Protein AF-A0A7L4Y678-F1 (afdb_monomer_lite)

Radius of gyration: 26.53 Å; chains: 1; bounding box: 87×30×56 Å

Sequence (109 aa):
MGITVDSAASAAELLRGDRAPGLTVLTTEEVLVGADTNEIQVGVDGEALTLPAPVHCSIRPTALRVRVPQDRPGVPRPRPRLDWRRLGRLALPGNSTRPASAPGHERPE

Foldseek 3Di:
DDDDDPDPVLVVQCLQPCPRPPDHDDDDQKDWAADPDQWDWDADPNDIDIDGPGDIDGDDPPPDDDDDDPPPPDPDDPDPRDPVVVVCVVVDPDPPPPPPDDDDDDDDD

Secondary structure (DSSP, 8-state):
-----S-HHHHHHHTTGGGSTT------SEEEE--SSSEEEEEETTEEEEEESSEEEE--TT-------TT---SPPPPPPP-HHHHHHHHS-----PPPPPPP-PPP-

Structure (mmCIF, N/CA/C/O backbone):
data_AF-A0A7L4Y678-F1
#
_entry.id   AF-A0A7L4Y678-F1
#
loop_
_atom_site.group_PDB
_atom_site.id
_atom_site.type_symbol
_atom_site.label_atom_id
_atom_site.label_alt_id
_atom_site.label_comp_id
_atom_site.label_asym_id
_atom_site.label_entity_id
_atom_site.label_seq_id
_atom_site.pdbx_PDB_ins_code
_atom_site.Cartn_x
_atom_site.Cartn_y
_atom_site.Cartn_z
_atom_site.occupancy
_atom_site.B_iso_or_equiv
_atom_site.auth_seq_id
_atom_site.auth_comp_id
_atom_site.auth_asym_id
_atom_site.auth_atom_id
_atom_site.pdbx_PDB_model_num
ATOM 1 N N . MET A 1 1 ? 8.659 6.879 0.044 1.00 53.00 1 MET A N 1
ATOM 2 C CA . MET A 1 1 ? 8.346 5.689 0.863 1.00 53.00 1 MET A CA 1
ATOM 3 C C . MET A 1 1 ? 9.612 4.880 1.055 1.00 53.00 1 MET A C 1
ATOM 5 O O . MET A 1 1 ? 10.347 4.707 0.090 1.00 53.00 1 MET A O 1
ATOM 9 N N . GLY A 1 2 ? 9.875 4.449 2.285 1.00 70.19 2 GLY A N 1
ATOM 10 C CA . GLY A 1 2 ? 11.029 3.635 2.655 1.00 70.19 2 GLY A CA 1
ATOM 11 C C . GLY A 1 2 ? 10.575 2.460 3.513 1.00 70.19 2 GLY A C 1
ATOM 12 O O . GLY A 1 2 ? 9.497 2.504 4.098 1.00 70.19 2 GLY A O 1
ATOM 13 N N . ILE A 1 3 ? 11.384 1.413 3.541 1.00 81.00 3 ILE A N 1
ATOM 14 C CA . ILE A 1 3 ? 11.152 0.189 4.306 1.00 81.00 3 ILE A CA 1
ATOM 15 C C . ILE A 1 3 ? 12.302 0.097 5.298 1.00 81.00 3 ILE A C 1
ATOM 17 O O . ILE A 1 3 ? 13.462 0.120 4.883 1.00 81.00 3 ILE A O 1
ATOM 21 N N . THR A 1 4 ? 11.989 0.038 6.588 1.00 86.44 4 THR A N 1
ATOM 22 C CA . THR A 1 4 ? 13.004 -0.167 7.624 1.00 86.44 4 THR A CA 1
ATOM 23 C C . THR A 1 4 ? 13.328 -1.652 7.693 1.00 86.44 4 THR A C 1
ATOM 25 O O . THR A 1 4 ? 12.425 -2.484 7.722 1.00 86.44 4 THR A O 1
ATOM 28 N N . VAL A 1 5 ? 14.617 -1.979 7.691 1.00 89.31 5 VAL A N 1
ATOM 29 C CA . VAL A 1 5 ? 15.119 -3.350 7.802 1.00 89.31 5 VAL A CA 1
ATOM 30 C C . VAL A 1 5 ? 16.273 -3.393 8.789 1.00 89.31 5 VAL A C 1
ATOM 32 O O . VAL A 1 5 ? 17.041 -2.438 8.895 1.00 89.31 5 VAL A O 1
ATOM 35 N N . ASP A 1 6 ? 16.423 -4.527 9.463 1.00 89.69 6 ASP A N 1
ATOM 36 C CA . ASP A 1 6 ? 17.373 -4.669 10.572 1.00 89.69 6 ASP A CA 1
ATOM 37 C C . ASP A 1 6 ? 18.820 -4.907 10.114 1.00 89.69 6 ASP A C 1
ATOM 39 O O . ASP A 1 6 ? 19.746 -4.908 10.924 1.00 89.69 6 ASP A O 1
ATOM 43 N N . SER A 1 7 ? 19.049 -5.134 8.814 1.00 90.44 7 SER A N 1
ATOM 44 C CA . SER A 1 7 ? 20.393 -5.348 8.277 1.00 90.44 7 SER A CA 1
ATOM 45 C C . SER A 1 7 ? 20.519 -5.024 6.787 1.00 90.44 7 SER A C 1
ATOM 47 O O . SER A 1 7 ? 19.554 -5.079 6.019 1.00 90.44 7 SER A O 1
ATOM 49 N N . ALA A 1 8 ? 21.756 -4.767 6.353 1.00 90.00 8 ALA A N 1
ATOM 50 C CA . ALA A 1 8 ? 22.091 -4.612 4.939 1.00 90.00 8 ALA A CA 1
ATOM 51 C C . ALA A 1 8 ? 21.847 -5.897 4.127 1.00 90.00 8 ALA A C 1
ATOM 53 O O . ALA A 1 8 ? 21.494 -5.819 2.952 1.00 90.00 8 ALA A O 1
ATOM 54 N N . ALA A 1 9 ? 21.999 -7.074 4.745 1.00 87.94 9 ALA A N 1
ATOM 55 C CA . ALA A 1 9 ? 21.699 -8.347 4.096 1.00 87.94 9 ALA A CA 1
ATOM 56 C C . ALA A 1 9 ? 20.200 -8.453 3.785 1.00 87.94 9 ALA A C 1
ATOM 58 O O . ALA A 1 9 ? 19.836 -8.680 2.634 1.00 87.94 9 ALA A O 1
ATOM 59 N N . SER A 1 10 ? 19.336 -8.171 4.766 1.00 86.12 10 SER A N 1
ATOM 60 C CA . SER A 1 10 ? 17.881 -8.123 4.576 1.00 86.12 10 SER A CA 1
ATOM 61 C C . SER A 1 10 ? 17.491 -7.108 3.497 1.00 86.12 10 SER A C 1
ATOM 63 O O . SER A 1 10 ? 16.683 -7.413 2.623 1.00 86.12 10 SER A O 1
ATOM 65 N N . ALA A 1 11 ? 18.128 -5.930 3.484 1.00 88.06 11 ALA A N 1
ATOM 66 C CA . ALA A 1 1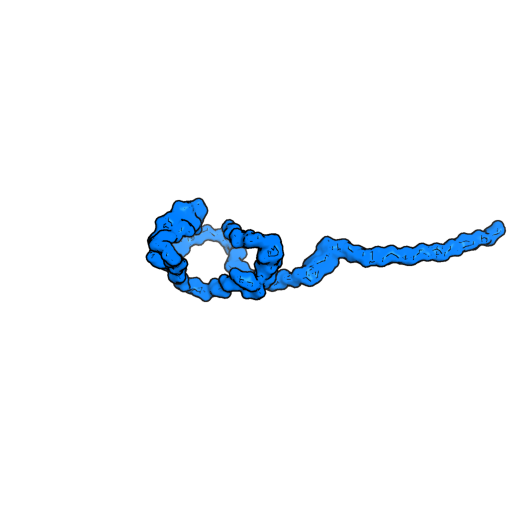1 ? 17.934 -4.937 2.426 1.00 88.06 11 ALA A CA 1
ATOM 67 C C . ALA A 1 11 ? 18.290 -5.492 1.034 1.00 88.06 11 ALA A C 1
ATOM 69 O O . ALA A 1 11 ? 17.530 -5.328 0.079 1.00 88.06 11 ALA A O 1
ATOM 70 N N . ALA A 1 12 ? 19.435 -6.172 0.913 1.00 89.00 12 ALA A N 1
ATOM 71 C CA . ALA A 1 12 ? 19.880 -6.777 -0.340 1.00 89.00 12 ALA A CA 1
ATOM 72 C C . ALA A 1 12 ? 18.933 -7.892 -0.807 1.00 89.00 12 ALA A C 1
ATOM 74 O O . ALA A 1 12 ? 18.713 -8.058 -2.007 1.00 89.00 12 ALA A O 1
ATOM 75 N N . GLU A 1 13 ? 18.323 -8.636 0.116 1.00 86.62 13 GLU A N 1
ATOM 76 C CA . GLU A 1 13 ? 17.356 -9.672 -0.229 1.00 86.62 13 GLU A CA 1
ATOM 77 C C . GLU A 1 13 ? 16.079 -9.121 -0.869 1.00 86.62 13 GLU A C 1
ATOM 79 O O . GLU A 1 13 ? 15.560 -9.764 -1.788 1.00 86.62 13 GLU A O 1
ATOM 84 N N . LEU A 1 14 ? 15.621 -7.928 -0.465 1.00 86.19 14 LEU A N 1
ATOM 85 C CA . LEU A 1 14 ? 14.453 -7.249 -1.046 1.00 86.19 14 LEU A CA 1
ATOM 86 C C . LEU A 1 14 ? 14.625 -6.930 -2.540 1.00 86.19 14 LEU A C 1
ATOM 88 O O . LEU A 1 14 ? 13.639 -6.831 -3.272 1.00 86.19 14 LEU A O 1
ATOM 92 N N . LEU A 1 15 ? 15.864 -6.881 -3.046 1.00 84.81 15 LEU A N 1
ATOM 93 C CA . LEU A 1 15 ? 16.150 -6.740 -4.481 1.00 84.81 15 LEU A CA 1
ATOM 94 C C . LEU A 1 15 ? 15.629 -7.922 -5.317 1.00 84.81 15 LEU A C 1
ATOM 96 O O . LEU A 1 15 ? 15.479 -7.812 -6.538 1.00 84.81 15 LEU A O 1
ATOM 100 N N . ARG A 1 16 ? 15.310 -9.059 -4.682 1.00 82.00 16 ARG A N 1
ATOM 101 C CA . ARG A 1 16 ? 14.670 -10.207 -5.344 1.00 82.00 16 ARG A CA 1
ATOM 102 C C . ARG A 1 16 ? 13.198 -9.957 -5.696 1.00 82.00 16 ARG A C 1
ATOM 104 O O . ARG A 1 16 ? 12.625 -10.771 -6.430 1.00 82.00 16 ARG A O 1
ATOM 111 N N . GLY A 1 17 ? 12.619 -8.836 -5.257 1.00 83.56 17 GLY A N 1
ATOM 112 C CA . GLY A 1 17 ? 11.231 -8.452 -5.510 1.00 83.56 17 GLY A CA 1
ATOM 113 C C . GLY A 1 17 ? 10.256 -9.324 -4.724 1.00 83.56 17 GLY A C 1
ATOM 114 O O . GLY A 1 17 ? 10.542 -9.707 -3.600 1.00 83.56 17 GLY A O 1
ATOM 115 N N . ASP A 1 18 ? 9.145 -9.706 -5.348 1.00 83.25 18 ASP A N 1
ATOM 116 C CA . ASP A 1 18 ? 8.101 -10.598 -4.800 1.00 83.25 18 ASP A CA 1
ATOM 117 C C . ASP A 1 18 ? 8.586 -11.954 -4.228 1.00 83.25 18 ASP A C 1
ATOM 119 O O . ASP A 1 18 ? 7.824 -12.645 -3.564 1.00 83.25 18 ASP A O 1
ATOM 123 N N . ARG A 1 19 ? 9.835 -12.362 -4.497 1.00 82.56 19 ARG A N 1
ATOM 124 C CA . ARG A 1 19 ? 10.465 -13.590 -3.975 1.00 82.56 19 ARG A CA 1
ATOM 125 C C . ARG A 1 19 ? 11.351 -13.336 -2.755 1.00 82.56 19 ARG A C 1
ATOM 127 O O . ARG A 1 19 ? 12.035 -14.256 -2.309 1.00 82.56 19 ARG A O 1
ATOM 134 N N . ALA A 1 20 ? 11.446 -12.096 -2.287 1.00 85.94 20 ALA A N 1
ATOM 135 C CA . ALA A 1 20 ? 12.251 -11.769 -1.125 1.00 85.94 20 ALA A CA 1
ATOM 136 C C . ALA A 1 20 ? 11.596 -12.343 0.147 1.00 85.94 20 ALA A C 1
ATOM 138 O O . ALA A 1 20 ? 10.412 -12.101 0.383 1.00 85.94 20 ALA A O 1
ATOM 139 N N . PRO A 1 21 ? 12.338 -13.092 0.978 1.00 82.31 21 PRO A N 1
ATOM 140 C CA . PRO A 1 21 ? 11.886 -13.484 2.305 1.00 82.31 21 PRO A CA 1
ATOM 141 C C . PRO A 1 21 ? 11.485 -12.248 3.112 1.00 82.31 21 PRO A C 1
ATOM 143 O O . PRO A 1 21 ? 12.164 -11.225 3.064 1.00 82.31 21 PRO A O 1
ATOM 146 N N . GLY A 1 22 ? 10.365 -12.336 3.827 1.00 83.81 22 GLY A N 1
ATOM 147 C CA . GLY A 1 22 ? 9.837 -11.213 4.607 1.00 83.81 22 GLY A CA 1
ATOM 148 C C . GLY A 1 22 ? 9.120 -10.129 3.791 1.00 83.81 22 GLY A C 1
ATOM 149 O O . GLY A 1 22 ? 8.651 -9.164 4.385 1.00 83.81 22 GLY A O 1
ATOM 150 N N . LEU A 1 23 ? 8.982 -10.279 2.465 1.00 85.81 23 LEU A N 1
ATOM 151 C CA . LEU A 1 23 ? 8.151 -9.406 1.635 1.00 85.81 23 LEU A CA 1
ATOM 152 C C . LEU A 1 23 ? 6.989 -10.190 1.024 1.00 85.81 23 LEU A C 1
ATOM 154 O O . LEU A 1 23 ? 7.184 -11.072 0.191 1.00 85.81 23 LEU A O 1
ATOM 158 N N . THR A 1 24 ? 5.772 -9.794 1.377 1.00 87.81 24 THR A N 1
ATOM 159 C CA . THR A 1 24 ? 4.549 -10.293 0.745 1.00 87.81 24 THR A CA 1
ATOM 160 C C . THR A 1 24 ? 3.971 -9.196 -0.135 1.00 87.81 24 THR A C 1
ATOM 162 O O . THR A 1 24 ? 3.719 -8.088 0.334 1.00 87.81 24 THR A O 1
ATOM 165 N N . VAL A 1 25 ? 3.755 -9.496 -1.417 1.00 88.12 25 VAL A N 1
ATOM 166 C CA . VAL A 1 25 ? 3.151 -8.564 -2.379 1.00 88.12 25 VAL A CA 1
ATOM 167 C C . VAL A 1 25 ? 1.819 -9.134 -2.841 1.00 88.12 25 VAL A C 1
ATOM 169 O O . VAL A 1 25 ? 1.765 -10.230 -3.394 1.00 88.12 25 VAL A O 1
ATOM 172 N N . LEU A 1 26 ? 0.747 -8.380 -2.617 1.00 90.88 26 LEU A N 1
ATOM 173 C CA . LEU A 1 26 ? -0.618 -8.731 -2.999 1.00 90.88 26 LEU A CA 1
ATOM 174 C C . LEU A 1 26 ? -1.247 -7.553 -3.747 1.00 90.88 26 LEU A C 1
ATOM 176 O O . LEU A 1 26 ? -0.831 -6.405 -3.594 1.00 90.88 26 LEU A O 1
ATOM 180 N N . THR A 1 27 ? -2.244 -7.832 -4.578 1.00 90.75 27 THR A N 1
ATOM 181 C CA . THR A 1 27 ? -3.034 -6.809 -5.274 1.00 90.75 27 THR A CA 1
ATOM 182 C C . THR A 1 27 ? -4.505 -7.106 -5.036 1.00 90.75 27 THR A C 1
ATOM 184 O O . THR A 1 27 ? -4.961 -8.211 -5.312 1.00 90.75 27 THR A O 1
ATOM 187 N N . THR A 1 28 ? -5.221 -6.131 -4.484 1.00 94.75 28 THR A N 1
ATOM 188 C CA . THR A 1 28 ? -6.637 -6.216 -4.106 1.00 94.75 28 THR A CA 1
ATOM 189 C C . THR A 1 28 ? -7.240 -4.810 -4.127 1.00 94.75 28 THR A C 1
ATOM 191 O O . THR A 1 28 ? -6.505 -3.820 -4.097 1.00 94.75 28 THR A O 1
ATOM 194 N N . GLU A 1 29 ? -8.564 -4.718 -4.202 1.00 95.31 29 GLU A N 1
ATOM 195 C CA . GLU A 1 29 ? -9.302 -3.448 -4.158 1.00 95.31 29 GLU A CA 1
ATOM 196 C C . GLU A 1 29 ? -9.551 -2.960 -2.723 1.00 95.31 29 GLU A C 1
ATOM 198 O O . GLU A 1 29 ? -9.754 -1.763 -2.510 1.00 95.31 29 GLU A O 1
ATOM 203 N N . GLU A 1 30 ? -9.493 -3.875 -1.751 1.00 97.00 30 GLU A N 1
ATOM 204 C CA . GLU A 1 30 ? -9.761 -3.630 -0.334 1.00 97.00 30 GLU A CA 1
ATOM 205 C C . GLU A 1 30 ? -8.734 -4.343 0.558 1.00 97.00 30 GLU A C 1
ATOM 207 O O . GLU A 1 30 ? -8.372 -5.500 0.310 1.00 97.00 30 GLU A O 1
ATOM 212 N N . VAL A 1 31 ? -8.268 -3.645 1.599 1.00 97.06 31 VAL A N 1
ATOM 213 C CA . VAL A 1 31 ? -7.368 -4.159 2.640 1.00 97.06 31 VAL A CA 1
ATOM 214 C C . VAL A 1 31 ? -7.831 -3.667 4.011 1.00 97.06 31 VAL A C 1
ATOM 216 O O . VAL A 1 31 ? -8.043 -2.471 4.209 1.00 97.06 31 VAL A O 1
ATOM 219 N N . LEU A 1 32 ? -7.900 -4.584 4.978 1.00 96.94 32 LEU A N 1
ATOM 220 C CA . LEU A 1 32 ? -8.019 -4.271 6.402 1.00 96.94 32 LEU A CA 1
ATOM 221 C C . LEU A 1 32 ? -6.657 -4.462 7.072 1.00 96.94 32 LEU A C 1
ATOM 223 O O . LEU A 1 32 ? -6.095 -5.557 7.042 1.00 96.94 32 LEU A O 1
ATOM 227 N N . VAL A 1 33 ? -6.129 -3.401 7.677 1.00 95.81 33 VAL A N 1
ATOM 228 C CA . VAL A 1 33 ? -4.856 -3.423 8.404 1.00 95.81 33 VAL A CA 1
ATOM 229 C C . VAL A 1 33 ? -5.141 -3.381 9.901 1.00 95.81 33 VAL A C 1
ATOM 231 O O . VAL A 1 33 ? -5.611 -2.370 10.423 1.00 95.81 33 VAL A O 1
ATOM 234 N N . GLY A 1 34 ? -4.879 -4.495 10.582 1.00 96.56 34 GLY A N 1
ATOM 235 C CA . GLY A 1 34 ? -4.951 -4.595 12.039 1.00 96.56 34 GLY A CA 1
ATOM 236 C C . GLY A 1 34 ? -3.622 -4.260 12.717 1.00 96.56 34 GLY A C 1
ATOM 237 O O . GLY A 1 34 ? -2.568 -4.269 12.080 1.00 96.56 34 GLY A O 1
ATOM 238 N N . ALA A 1 35 ? -3.687 -4.001 14.019 1.00 94.81 35 ALA A N 1
ATOM 239 C CA . ALA A 1 35 ? -2.539 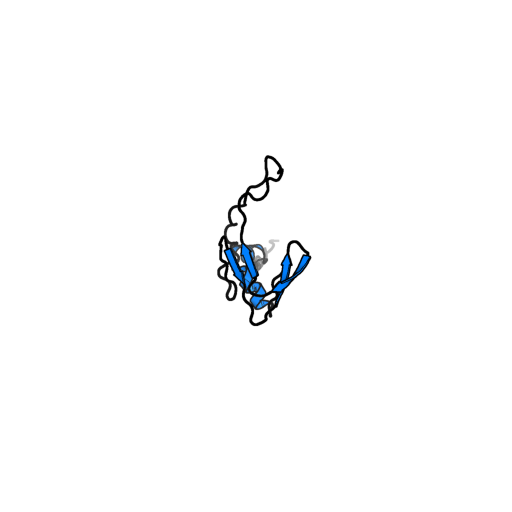-3.892 14.909 1.00 94.81 35 ALA A CA 1
ATOM 240 C C . ALA A 1 35 ? -2.917 -4.430 16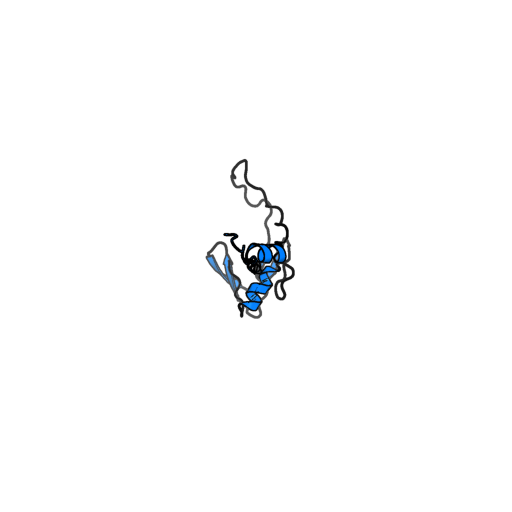.294 1.00 94.81 35 ALA A C 1
ATOM 242 O O . ALA A 1 35 ? -4.096 -4.476 16.645 1.00 94.81 35 ALA A O 1
ATOM 243 N N . ASP A 1 36 ? -1.911 -4.787 17.090 1.00 96.62 36 ASP A N 1
ATOM 244 C CA . ASP A 1 36 ? -2.104 -5.223 18.480 1.00 96.62 36 ASP A CA 1
ATOM 245 C C . ASP A 1 36 ? -2.460 -4.049 19.420 1.00 96.62 36 ASP A C 1
ATOM 247 O O . ASP A 1 36 ? -2.753 -4.237 20.600 1.00 96.62 36 ASP A O 1
ATOM 251 N N . THR A 1 37 ? -2.435 -2.821 18.896 1.00 95.69 37 THR A N 1
ATOM 252 C CA . THR A 1 37 ? -2.824 -1.575 19.560 1.00 95.69 37 THR A CA 1
ATOM 253 C C . THR A 1 37 ? -4.099 -1.010 18.945 1.00 95.69 37 THR A C 1
ATOM 255 O O . THR A 1 37 ? -4.420 -1.265 17.788 1.00 95.69 37 THR A O 1
ATOM 258 N N . ASN A 1 38 ? -4.815 -0.174 19.703 1.00 96.12 38 ASN A N 1
ATOM 259 C CA . ASN A 1 38 ? -6.061 0.436 19.226 1.00 96.12 38 ASN A CA 1
ATOM 260 C C . ASN A 1 38 ? -5.844 1.561 18.194 1.00 96.12 38 ASN A C 1
ATOM 262 O O . ASN A 1 38 ? -6.803 2.036 17.595 1.00 96.12 38 ASN A O 1
ATOM 266 N N . GLU A 1 39 ? -4.599 1.996 17.991 1.00 97.12 39 GLU A N 1
ATOM 267 C CA . GLU A 1 39 ? -4.219 3.058 17.057 1.00 97.12 39 GLU A CA 1
ATOM 268 C C . GLU A 1 39 ? -3.005 2.653 16.212 1.00 97.12 39 GLU A C 1
ATOM 270 O O . GLU A 1 39 ? -2.134 1.911 16.677 1.00 97.12 39 GLU A O 1
ATOM 275 N N . ILE A 1 40 ? -2.943 3.173 14.983 1.00 95.69 40 ILE A N 1
ATOM 276 C CA . ILE A 1 40 ? -1.886 2.954 13.989 1.00 95.69 40 ILE A CA 1
ATOM 277 C C . ILE A 1 40 ? -1.418 4.309 13.446 1.00 95.69 40 ILE A C 1
ATOM 279 O O . ILE A 1 40 ? -2.231 5.158 13.081 1.00 95.69 40 ILE A O 1
ATOM 283 N N . GLN A 1 41 ? -0.100 4.498 13.357 1.00 94.25 41 GLN A N 1
ATOM 284 C CA . GLN A 1 41 ? 0.514 5.654 12.697 1.00 94.25 41 GLN A CA 1
ATOM 285 C C . GLN A 1 41 ? 0.588 5.416 11.183 1.00 94.25 41 GLN A C 1
ATOM 287 O O . GLN A 1 41 ? 1.120 4.396 10.743 1.00 94.25 41 GLN A O 1
ATOM 292 N N . VAL A 1 42 ? 0.076 6.349 10.379 1.00 93.62 42 VAL A N 1
ATOM 293 C CA . VAL A 1 42 ? -0.052 6.209 8.921 1.00 93.62 42 VAL A CA 1
ATOM 294 C C . VAL A 1 42 ? 0.440 7.469 8.212 1.00 93.62 42 VAL A C 1
ATOM 296 O O . VAL A 1 42 ? 0.183 8.584 8.655 1.00 93.62 42 VAL A O 1
ATOM 299 N N . GLY A 1 43 ? 1.133 7.292 7.086 1.00 92.25 43 GLY A N 1
ATOM 300 C CA . GLY A 1 43 ? 1.452 8.375 6.156 1.00 92.25 43 GLY A CA 1
ATOM 301 C C . GLY A 1 43 ? 0.508 8.361 4.952 1.00 92.25 43 GLY A C 1
ATOM 302 O O . GLY A 1 43 ? 0.552 7.405 4.178 1.00 92.25 43 GLY A O 1
ATOM 303 N N . VAL A 1 44 ? -0.307 9.402 4.765 1.00 94.44 44 VAL A N 1
ATOM 304 C CA . VAL A 1 44 ? -1.248 9.546 3.637 1.00 94.44 44 VAL A CA 1
ATOM 305 C C . VAL A 1 44 ? -0.844 10.758 2.812 1.00 94.44 44 VAL A C 1
ATOM 307 O O . VAL A 1 44 ? -0.827 11.860 3.331 1.00 94.44 44 VAL A O 1
ATOM 310 N N . ASP A 1 45 ? -0.464 10.570 1.546 1.00 90.94 45 ASP A N 1
ATOM 311 C CA . ASP A 1 45 ? -0.071 11.659 0.631 1.00 90.94 45 ASP A CA 1
ATOM 312 C C . ASP A 1 45 ? 0.954 12.673 1.203 1.00 90.94 45 ASP A C 1
ATOM 314 O O . ASP A 1 45 ? 1.038 13.818 0.767 1.00 90.94 45 ASP A O 1
ATOM 318 N N . GLY A 1 46 ? 1.792 12.235 2.152 1.00 92.00 46 GLY A N 1
ATOM 319 C CA . GLY A 1 46 ? 2.789 13.068 2.839 1.00 92.00 46 GLY A CA 1
ATOM 320 C C . GLY A 1 46 ? 2.341 13.634 4.192 1.00 92.00 46 GLY A C 1
ATOM 321 O O . GLY A 1 46 ? 3.165 14.190 4.913 1.00 92.00 46 GLY A O 1
ATOM 322 N N . GLU A 1 47 ? 1.082 13.448 4.569 1.00 95.12 47 GLU A N 1
ATOM 323 C CA . GLU A 1 47 ? 0.525 13.804 5.872 1.00 95.12 47 GLU A CA 1
ATOM 324 C C . GLU A 1 47 ? 0.700 12.654 6.870 1.00 95.12 47 GLU A C 1
ATOM 326 O O . GLU A 1 47 ? 0.514 11.486 6.527 1.00 95.12 47 GLU A O 1
ATOM 331 N N . ALA A 1 48 ? 1.057 12.978 8.113 1.00 94.62 48 ALA A N 1
ATOM 332 C CA . ALA A 1 48 ? 1.158 12.009 9.201 1.00 94.62 48 ALA A CA 1
ATOM 333 C C . ALA A 1 48 ? -0.146 11.990 10.009 1.00 94.62 48 ALA A C 1
ATOM 335 O O . ALA A 1 48 ? -0.567 13.026 10.524 1.00 94.62 48 ALA A O 1
ATOM 336 N N . LEU A 1 49 ? -0.768 10.818 10.128 1.00 96.38 49 LEU A N 1
ATOM 337 C CA . LEU A 1 49 ? -2.046 10.603 10.806 1.00 96.38 49 LEU A CA 1
ATOM 338 C C . LEU A 1 49 ? -1.935 9.482 11.847 1.00 96.38 49 LEU A C 1
ATOM 340 O O . LEU A 1 49 ? -1.213 8.507 11.647 1.00 96.38 49 LEU A O 1
ATOM 344 N N . THR A 1 50 ? -2.733 9.583 12.910 1.00 97.50 50 THR A N 1
ATOM 345 C CA . THR A 1 50 ? -3.016 8.484 13.846 1.00 97.50 50 THR A CA 1
ATOM 346 C C . THR A 1 50 ? -4.447 8.024 13.608 1.00 97.50 50 THR A C 1
ATOM 348 O O . THR A 1 50 ? -5.370 8.827 13.743 1.00 97.50 50 THR A O 1
ATOM 351 N N . LEU A 1 51 ? -4.647 6.760 13.238 1.00 97.12 51 LEU A N 1
ATOM 352 C CA . LEU A 1 51 ? -5.967 6.203 12.929 1.00 97.12 51 LEU A CA 1
ATOM 353 C C . LEU A 1 51 ? -6.308 5.042 13.870 1.00 97.12 51 LEU A C 1
ATOM 355 O O . LEU A 1 51 ? -5.403 4.296 14.245 1.00 97.12 51 LEU A O 1
ATOM 359 N N . PRO A 1 52 ? -7.588 4.843 14.229 1.00 97.56 52 PRO A N 1
ATOM 360 C CA . PRO A 1 52 ? -8.000 3.672 14.991 1.00 97.56 52 PRO A CA 1
ATOM 361 C C . PRO A 1 52 ? -7.795 2.386 14.178 1.00 97.56 52 PRO A C 1
ATOM 363 O O . PRO A 1 52 ? -7.998 2.369 12.961 1.00 97.56 52 PRO A O 1
ATOM 366 N N . ALA A 1 53 ? -7.416 1.302 14.851 1.00 96.88 53 ALA A N 1
ATOM 367 C CA . ALA A 1 53 ? -7.345 -0.025 14.250 1.00 96.88 53 ALA A CA 1
ATOM 368 C C . ALA A 1 53 ? -8.726 -0.720 14.290 1.00 96.88 53 ALA A C 1
ATOM 370 O O . ALA A 1 53 ? -9.415 -0.633 15.308 1.00 96.88 53 ALA A O 1
ATOM 371 N N . PRO A 1 54 ? -9.134 -1.453 13.234 1.00 97.12 54 PRO A N 1
ATOM 372 C CA . PRO A 1 54 ? -8.417 -1.659 11.977 1.00 97.12 54 PRO A CA 1
ATOM 373 C C . PRO A 1 54 ? -8.584 -0.489 10.995 1.00 97.12 54 PRO A C 1
ATOM 375 O O . PRO A 1 54 ? -9.658 0.100 10.877 1.00 97.12 54 PRO A O 1
ATOM 378 N N . VAL A 1 55 ? -7.537 -0.216 10.215 1.00 97.06 55 VAL A N 1
ATOM 379 C CA . VAL A 1 55 ? -7.604 0.749 9.110 1.00 97.06 55 VAL A CA 1
ATOM 380 C C . VAL A 1 55 ? -8.138 0.048 7.866 1.00 97.06 55 VAL A C 1
ATOM 382 O O . VAL A 1 55 ? -7.571 -0.946 7.412 1.00 97.06 55 VAL A O 1
ATOM 385 N N . HIS A 1 56 ? -9.221 0.578 7.301 1.00 96.75 56 HIS A N 1
ATOM 386 C CA . HIS A 1 56 ? -9.799 0.097 6.051 1.00 96.75 56 HIS A CA 1
ATOM 387 C C . HIS A 1 56 ? -9.309 0.949 4.874 1.00 96.75 56 HIS A C 1
ATOM 389 O O . HIS A 1 56 ? -9.685 2.111 4.721 1.00 96.75 56 HIS A O 1
ATOM 395 N N . CYS A 1 57 ? -8.489 0.344 4.019 1.00 95.81 57 CYS A N 1
ATOM 396 C CA . CYS A 1 57 ? -8.021 0.920 2.767 1.00 95.81 57 CYS A CA 1
ATOM 397 C C . CYS A 1 57 ? -8.855 0.364 1.608 1.00 95.81 57 CYS A C 1
ATOM 399 O O . CYS A 1 57 ? -8.805 -0.837 1.347 1.00 95.81 57 CYS A O 1
ATOM 401 N N . SER A 1 58 ? -9.574 1.222 0.883 1.00 96.94 58 SER A N 1
ATOM 402 C CA . SER A 1 58 ? -10.338 0.829 -0.308 1.00 96.94 58 SER A CA 1
ATOM 403 C C . SER A 1 58 ? -10.050 1.732 -1.500 1.00 96.94 58 SER A C 1
ATOM 405 O O . SER A 1 58 ? -9.780 2.929 -1.370 1.00 96.94 58 SER A O 1
ATOM 407 N N . ILE A 1 59 ? -10.124 1.150 -2.693 1.00 96.00 59 ILE A N 1
ATOM 408 C CA . ILE A 1 59 ? -10.073 1.891 -3.949 1.00 96.00 59 ILE A CA 1
ATOM 409 C C . ILE A 1 59 ? -11.490 2.340 -4.304 1.00 96.00 59 ILE A C 1
ATOM 411 O O . ILE A 1 59 ? -12.430 1.553 -4.286 1.00 96.00 59 ILE A O 1
ATOM 415 N N . ARG A 1 60 ? -11.643 3.611 -4.689 1.00 96.19 60 ARG A N 1
ATOM 416 C CA . ARG A 1 60 ? -12.875 4.137 -5.295 1.00 96.19 60 ARG A CA 1
ATOM 417 C C . ARG A 1 60 ? -12.642 4.343 -6.793 1.00 96.19 60 ARG A C 1
ATOM 419 O O . ARG A 1 60 ? -12.094 5.382 -7.180 1.00 96.19 60 ARG A O 1
ATOM 426 N N . PRO A 1 61 ? -13.011 3.379 -7.657 1.00 93.81 61 PRO A N 1
ATOM 427 C CA . PRO A 1 61 ? -12.768 3.493 -9.087 1.00 93.81 61 PRO A CA 1
ATOM 428 C C . PRO A 1 61 ? -13.451 4.732 -9.652 1.00 93.81 61 PRO A C 1
ATOM 430 O O . PRO A 1 61 ? -14.572 5.067 -9.275 1.00 93.81 61 PRO A O 1
ATOM 433 N N . THR A 1 62 ? -12.785 5.414 -10.584 1.00 92.06 62 THR A N 1
ATOM 434 C CA . THR A 1 62 ? -13.339 6.577 -11.305 1.00 92.06 62 THR A CA 1
ATOM 435 C C . THR A 1 62 ? -13.760 7.763 -10.425 1.00 92.06 62 THR A C 1
ATOM 437 O O . THR A 1 62 ? -14.444 8.663 -10.903 1.00 92.06 62 THR A O 1
ATOM 440 N N . ALA A 1 63 ? -13.310 7.814 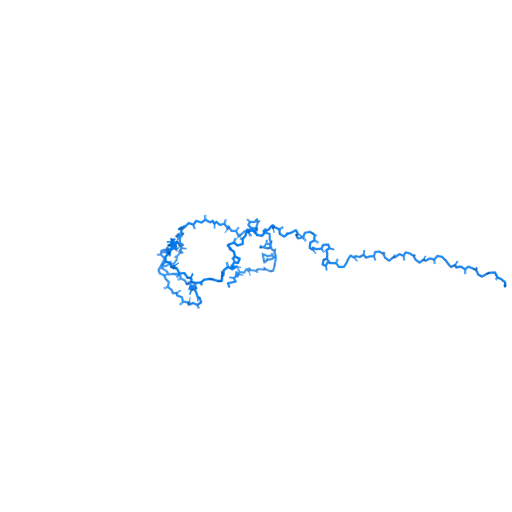-9.164 1.00 95.50 63 ALA A N 1
ATOM 441 C CA . ALA A 1 63 ? -13.701 8.856 -8.212 1.00 95.50 63 ALA A CA 1
ATOM 442 C C . ALA A 1 63 ? -13.332 10.282 -8.653 1.00 95.50 63 ALA A C 1
ATOM 444 O O . ALA A 1 63 ? -13.954 11.243 -8.206 1.00 95.50 63 ALA A O 1
ATOM 445 N N . LEU A 1 64 ? -12.334 10.429 -9.530 1.00 96.44 64 LEU A N 1
ATOM 446 C CA . LEU A 1 64 ? -11.892 11.718 -10.039 1.00 96.44 64 LEU A CA 1
ATOM 447 C C . LEU A 1 64 ? -11.526 11.636 -11.522 1.00 96.44 64 LEU A C 1
ATOM 449 O O . LEU A 1 64 ? -10.865 10.699 -11.975 1.00 96.44 64 LEU A O 1
ATOM 453 N N . ARG A 1 65 ? -11.910 12.669 -12.277 1.00 94.38 65 ARG A N 1
ATOM 454 C CA . ARG A 1 65 ? -11.417 12.917 -13.635 1.00 94.38 65 ARG A CA 1
ATOM 455 C C . ARG A 1 65 ? -10.326 13.971 -13.563 1.00 94.38 65 ARG A C 1
ATOM 457 O O . ARG A 1 65 ? -10.582 15.102 -13.166 1.00 94.38 65 ARG A O 1
ATOM 464 N N . VAL A 1 66 ? -9.125 13.603 -13.983 1.00 93.31 66 VAL A N 1
ATOM 465 C CA . VAL A 1 66 ? -7.968 14.501 -14.019 1.00 93.31 66 VAL A CA 1
ATOM 466 C C . VAL A 1 66 ? -7.545 14.753 -15.462 1.00 93.31 66 VAL A C 1
ATOM 468 O O . VAL A 1 66 ? -7.608 13.851 -16.301 1.00 93.31 66 VAL A O 1
ATOM 471 N N . ARG A 1 67 ? -7.123 15.983 -15.771 1.00 95.25 67 ARG A N 1
ATOM 472 C CA . ARG A 1 67 ? -6.479 16.284 -17.055 1.00 95.25 67 ARG A CA 1
ATOM 473 C C . ARG A 1 67 ? -5.073 15.697 -17.039 1.00 95.25 67 ARG A C 1
ATOM 475 O O . ARG A 1 67 ? -4.336 15.877 -16.077 1.00 95.25 67 ARG A O 1
ATOM 482 N N . VAL A 1 68 ? -4.715 15.004 -18.107 1.00 92.19 68 VAL A N 1
ATOM 483 C CA . VAL A 1 68 ? -3.417 14.345 -18.275 1.00 92.19 68 VAL A CA 1
ATOM 484 C C . VAL A 1 68 ? -2.866 14.684 -19.659 1.00 92.19 68 VAL A C 1
ATOM 486 O O . VAL A 1 68 ? -3.669 14.954 -20.557 1.00 92.19 68 VAL A O 1
ATOM 489 N N . PRO A 1 69 ? -1.533 14.692 -19.855 1.00 93.56 69 PRO A N 1
ATOM 490 C CA . PRO A 1 69 ? -0.949 14.811 -21.188 1.00 93.56 69 PRO A CA 1
ATOM 491 C C . PRO A 1 69 ? -1.526 13.758 -22.139 1.00 93.56 69 PRO A C 1
ATOM 493 O O . PRO A 1 69 ? -1.818 12.639 -21.714 1.00 93.56 69 PRO A O 1
ATOM 496 N N . GLN A 1 70 ? -1.679 14.111 -23.416 1.00 89.94 70 GLN A N 1
ATOM 497 C CA . GLN A 1 70 ? -2.230 13.200 -24.424 1.00 89.94 70 GLN A CA 1
ATOM 498 C C . GLN A 1 70 ? -1.388 11.924 -24.542 1.00 89.94 70 GLN A C 1
ATOM 500 O O . GLN A 1 70 ? -1.927 10.822 -24.488 1.00 89.94 70 GLN A O 1
ATOM 505 N N . ASP A 1 71 ? -0.066 12.078 -24.574 1.00 88.88 71 ASP A N 1
ATOM 506 C CA . ASP A 1 71 ? 0.885 10.968 -24.645 1.00 88.88 71 ASP A CA 1
ATOM 507 C C . ASP A 1 71 ? 1.300 10.475 -23.256 1.00 88.88 71 ASP A C 1
ATOM 509 O O . ASP A 1 71 ? 2.460 10.110 -23.040 1.00 88.88 71 ASP A O 1
ATOM 513 N N . ARG A 1 72 ? 0.388 10.493 -22.267 1.00 85.69 72 ARG A N 1
ATOM 514 C CA . ARG A 1 72 ? 0.754 9.982 -20.943 1.00 85.69 72 ARG A CA 1
ATOM 515 C C . ARG A 1 72 ? 1.206 8.528 -21.104 1.00 85.69 72 ARG A C 1
ATOM 517 O O . ARG A 1 72 ? 0.449 7.722 -21.661 1.00 85.69 72 ARG A O 1
ATOM 524 N N . PRO A 1 73 ? 2.379 8.147 -20.572 1.00 79.12 73 PRO A N 1
ATOM 525 C CA . PRO A 1 73 ? 2.653 6.739 -20.379 1.00 79.12 73 PRO A CA 1
ATOM 526 C C . PRO A 1 73 ? 1.521 6.222 -19.487 1.00 79.12 73 PRO A C 1
ATOM 528 O O . PRO A 1 73 ? 1.293 6.743 -18.393 1.00 79.12 73 PRO A O 1
ATOM 531 N N . GLY A 1 74 ? 0.725 5.282 -20.003 1.00 79.25 74 GLY A N 1
ATOM 532 C CA . GLY A 1 74 ? -0.313 4.616 -19.218 1.00 79.25 74 GLY A CA 1
ATOM 533 C C . GLY A 1 74 ? 0.296 3.914 -18.002 1.00 79.25 74 GLY A C 1
ATOM 534 O O . GLY A 1 74 ? 1.477 4.078 -17.706 1.00 79.25 74 GLY A O 1
ATOM 535 N N . VAL A 1 75 ? -0.481 3.087 -17.301 1.00 73.19 75 VAL A N 1
ATOM 536 C CA . VAL A 1 75 ? 0.095 2.255 -16.232 1.00 73.19 75 VAL A CA 1
ATOM 537 C C . VAL A 1 75 ? 1.232 1.428 -16.849 1.00 73.19 75 VAL A C 1
ATOM 539 O O . VAL A 1 75 ? 0.954 0.617 -17.741 1.00 73.19 75 VAL A O 1
ATOM 542 N N . PRO A 1 76 ? 2.506 1.658 -16.466 1.00 66.31 76 PRO A N 1
ATOM 543 C CA . PRO A 1 76 ? 3.607 0.929 -17.064 1.00 66.31 76 PRO A CA 1
ATOM 544 C C . PRO A 1 76 ? 3.384 -0.553 -16.807 1.00 66.31 76 PRO A C 1
ATOM 546 O O . PRO A 1 76 ? 3.043 -0.948 -15.689 1.00 66.31 76 PRO A O 1
ATOM 549 N N . ARG A 1 77 ? 3.575 -1.385 -17.834 1.00 65.50 77 ARG A N 1
ATOM 550 C CA . ARG A 1 77 ? 3.581 -2.833 -17.617 1.00 65.50 77 ARG A CA 1
ATOM 551 C C . ARG A 1 77 ? 4.625 -3.150 -16.539 1.00 65.50 77 ARG A C 1
ATOM 553 O O . ARG A 1 77 ? 5.677 -2.496 -16.539 1.00 65.50 77 ARG A O 1
ATOM 560 N N . PRO A 1 78 ? 4.365 -4.122 -15.644 1.00 64.81 78 PRO A N 1
ATOM 561 C CA . PRO A 1 78 ? 5.348 -4.543 -14.656 1.00 64.81 78 PRO A CA 1
ATOM 562 C C . PRO A 1 78 ? 6.695 -4.750 -15.345 1.00 64.81 78 PRO A C 1
ATOM 564 O O . PRO A 1 78 ? 6.775 -5.449 -16.360 1.00 64.81 78 PRO A O 1
ATOM 567 N N . ARG A 1 79 ? 7.740 -4.075 -14.852 1.00 63.19 79 ARG A N 1
ATOM 568 C CA . ARG A 1 79 ? 9.066 -4.195 -15.460 1.00 63.19 79 ARG A CA 1
ATOM 569 C C . ARG A 1 79 ? 9.495 -5.664 -15.390 1.00 63.19 79 ARG A C 1
ATOM 571 O O . ARG A 1 79 ? 9.282 -6.298 -14.353 1.00 63.19 79 ARG A O 1
ATOM 578 N N . PRO A 1 80 ? 10.101 -6.215 -16.457 1.00 66.94 80 PRO A N 1
ATOM 579 C CA . PRO A 1 80 ? 10.669 -7.551 -16.387 1.00 66.94 80 PRO A CA 1
ATOM 580 C C . PRO A 1 80 ? 11.670 -7.607 -15.231 1.00 66.94 80 PRO A C 1
ATOM 582 O O . PRO A 1 80 ? 12.368 -6.628 -14.953 1.00 66.94 80 PRO A O 1
ATOM 585 N N . ARG A 1 81 ? 11.716 -8.749 -14.539 1.00 69.50 81 ARG A N 1
ATOM 586 C CA . ARG A 1 81 ? 12.618 -8.947 -13.399 1.00 69.50 81 ARG A CA 1
ATOM 587 C C . ARG A 1 81 ? 14.045 -8.635 -13.842 1.00 69.50 81 ARG A C 1
ATOM 589 O O . ARG A 1 81 ? 14.513 -9.195 -14.832 1.00 69.50 81 ARG A O 1
ATOM 596 N N . LEU A 1 82 ? 14.717 -7.740 -13.124 1.00 72.50 82 LEU A N 1
ATOM 597 C CA . LEU A 1 82 ? 16.099 -7.387 -13.422 1.00 72.50 82 LEU A CA 1
ATOM 598 C C . LEU A 1 82 ? 16.976 -8.633 -13.245 1.00 72.50 82 LEU A C 1
ATOM 600 O O . LEU A 1 82 ? 16.986 -9.247 -12.178 1.00 72.50 82 LEU A O 1
ATOM 604 N N . ASP A 1 83 ? 17.693 -9.028 -14.298 1.00 78.19 83 ASP A N 1
ATOM 605 C CA . ASP A 1 83 ? 18.663 -10.118 -14.214 1.00 78.19 83 ASP A CA 1
ATOM 606 C C . ASP A 1 83 ? 19.906 -9.618 -13.473 1.00 78.19 83 ASP A C 1
ATOM 608 O O . ASP A 1 83 ? 20.854 -9.089 -14.057 1.00 78.19 83 ASP A O 1
ATOM 612 N N . TRP A 1 84 ? 19.883 -9.788 -12.155 1.00 79.75 84 TRP A N 1
ATOM 613 C CA . TRP A 1 84 ? 20.971 -9.412 -11.261 1.00 79.75 84 TRP A CA 1
ATOM 614 C C . TRP A 1 84 ? 22.286 -10.126 -11.579 1.00 79.75 84 TRP A C 1
ATOM 616 O O . TRP A 1 84 ? 23.351 -9.548 -11.375 1.00 79.75 84 TRP A O 1
ATOM 626 N N . ARG A 1 85 ? 22.245 -11.348 -12.136 1.00 78.31 85 ARG A N 1
ATOM 627 C CA . ARG A 1 85 ? 23.468 -12.050 -12.558 1.00 78.31 85 ARG A CA 1
ATOM 628 C C . ARG A 1 85 ? 24.096 -11.343 -13.746 1.00 78.31 85 ARG A C 1
ATOM 630 O O . ARG A 1 85 ? 25.311 -11.168 -13.792 1.00 78.31 85 ARG A O 1
ATOM 637 N N . ARG A 1 86 ? 23.273 -10.927 -14.710 1.00 79.38 86 ARG A N 1
ATOM 638 C CA . ARG A 1 86 ? 23.735 -10.130 -15.846 1.00 79.38 86 ARG A CA 1
ATOM 639 C C . ARG A 1 86 ? 24.235 -8.760 -15.400 1.00 79.38 86 ARG A C 1
ATOM 641 O O . ARG A 1 86 ? 25.288 -8.347 -15.872 1.00 79.38 86 ARG A O 1
ATOM 648 N N . LEU A 1 87 ? 23.534 -8.093 -14.485 1.00 81.19 87 LEU A N 1
ATOM 649 C CA . LEU A 1 87 ? 23.966 -6.803 -13.947 1.00 81.19 87 LEU A CA 1
ATOM 650 C C . LEU A 1 87 ? 25.321 -6.923 -13.236 1.00 81.19 87 LEU A C 1
ATOM 652 O O . LEU A 1 87 ? 26.216 -6.137 -13.517 1.00 81.19 87 LEU A O 1
ATOM 656 N N . GLY A 1 88 ? 25.509 -7.951 -12.404 1.00 82.38 88 GLY A N 1
ATOM 657 C CA . GLY A 1 88 ? 26.781 -8.221 -11.732 1.00 82.38 88 GLY A CA 1
ATOM 658 C C . GLY A 1 88 ? 27.936 -8.464 -12.707 1.00 82.38 88 GLY A C 1
ATOM 659 O O . GLY A 1 88 ? 29.001 -7.887 -12.530 1.00 82.38 88 GLY A O 1
ATOM 660 N N . ARG A 1 89 ? 27.721 -9.240 -13.783 1.00 80.56 89 ARG A N 1
ATOM 661 C CA . ARG A 1 89 ? 28.743 -9.448 -14.832 1.00 80.56 89 ARG A CA 1
ATOM 662 C C . ARG A 1 89 ? 29.131 -8.169 -15.574 1.00 80.56 89 ARG A C 1
ATOM 664 O O . ARG A 1 89 ? 30.244 -8.087 -16.072 1.00 80.56 89 ARG A O 1
ATOM 671 N N . LEU A 1 90 ? 28.199 -7.229 -15.720 1.00 80.94 90 LEU A N 1
ATOM 672 C CA . LEU A 1 90 ? 28.433 -5.972 -16.432 1.00 80.94 90 LEU A CA 1
ATOM 673 C C . LEU A 1 90 ? 29.029 -4.889 -15.524 1.00 80.94 90 LEU A C 1
ATOM 675 O O . LEU A 1 90 ? 29.786 -4.053 -16.001 1.00 80.94 90 LEU A O 1
ATOM 679 N N . ALA A 1 91 ? 28.666 -4.888 -14.241 1.00 78.31 91 ALA A N 1
ATOM 680 C CA . ALA A 1 91 ? 29.063 -3.861 -13.282 1.00 78.31 91 ALA A CA 1
ATOM 681 C C . ALA A 1 91 ? 30.393 -4.168 -12.583 1.00 78.31 91 ALA A C 1
ATOM 683 O O . ALA A 1 91 ? 31.095 -3.247 -12.174 1.00 78.31 91 ALA A O 1
ATOM 684 N N . LEU A 1 92 ? 30.743 -5.447 -12.431 1.00 83.06 92 LEU A N 1
ATOM 685 C CA . LEU A 1 92 ? 32.033 -5.843 -11.885 1.00 83.06 92 LEU A CA 1
ATOM 686 C C . LEU A 1 92 ? 33.039 -5.930 -13.039 1.00 83.06 92 LEU A C 1
ATOM 688 O O . LEU A 1 92 ? 32.854 -6.780 -13.915 1.00 83.06 92 LEU A O 1
ATOM 692 N N . PRO A 1 93 ? 34.092 -5.090 -13.076 1.00 65.56 93 PRO A N 1
ATOM 693 C CA . PRO A 1 93 ? 35.173 -5.274 -14.031 1.00 65.56 93 PRO A CA 1
ATOM 694 C C . PRO A 1 93 ? 35.734 -6.679 -13.817 1.00 65.56 93 PRO A C 1
ATOM 696 O O . PRO A 1 93 ? 36.219 -7.015 -12.735 1.00 65.56 93 PRO A O 1
ATOM 699 N N . GLY A 1 94 ? 35.573 -7.535 -14.829 1.00 61.50 94 GLY A N 1
ATOM 700 C CA . GLY A 1 94 ? 36.078 -8.897 -14.782 1.00 61.50 94 GLY A CA 1
ATOM 701 C C . GLY A 1 94 ? 37.564 -8.866 -14.447 1.00 61.50 94 GLY A C 1
ATOM 702 O O . GLY A 1 94 ? 38.285 -7.994 -14.934 1.00 61.50 94 GLY A O 1
ATOM 703 N N . ASN A 1 95 ? 38.032 -9.816 -13.635 1.00 61.25 95 ASN A N 1
ATOM 704 C CA . ASN A 1 95 ? 39.456 -10.113 -13.615 1.00 61.25 95 ASN A CA 1
ATOM 705 C C . ASN A 1 95 ? 39.810 -10.523 -15.054 1.00 61.25 95 ASN A C 1
ATOM 707 O O . ASN A 1 95 ? 39.520 -11.629 -15.506 1.00 61.25 95 ASN A O 1
ATOM 711 N N . SER A 1 96 ? 40.318 -9.579 -15.841 1.00 60.06 96 SER A N 1
ATOM 712 C CA . SER A 1 96 ? 41.032 -9.916 -17.050 1.00 60.06 96 SER A CA 1
ATOM 713 C C . SER A 1 96 ? 42.308 -10.548 -16.542 1.00 60.06 96 SER A C 1
ATOM 715 O O . SER A 1 96 ? 43.198 -9.857 -16.037 1.00 60.06 96 SER A O 1
ATOM 717 N N . THR A 1 97 ? 42.368 -11.871 -16.605 1.00 56.06 97 THR A N 1
ATOM 718 C CA . THR A 1 97 ? 43.624 -12.588 -16.483 1.00 56.06 97 THR A CA 1
ATOM 719 C C . THR A 1 97 ? 44.597 -11.911 -17.443 1.00 56.06 97 THR A C 1
ATOM 721 O O . THR A 1 97 ? 44.360 -11.857 -18.650 1.00 56.06 97 THR A O 1
ATOM 724 N N . ARG A 1 98 ? 45.620 -11.273 -16.870 1.00 55.75 98 ARG A N 1
ATOM 725 C CA . ARG A 1 98 ? 46.653 -10.537 -17.596 1.00 55.75 98 ARG A CA 1
ATOM 726 C C . ARG A 1 98 ? 47.217 -11.480 -18.667 1.00 55.75 98 ARG A C 1
ATOM 728 O O . ARG A 1 98 ? 47.677 -12.555 -18.277 1.00 55.75 98 ARG A O 1
ATOM 735 N N . PRO A 1 99 ? 47.176 -11.147 -19.971 1.00 48.62 99 PRO A N 1
ATOM 736 C CA . PRO A 1 99 ? 47.795 -12.005 -20.969 1.00 48.62 99 PRO A CA 1
ATOM 737 C C . PRO A 1 99 ? 49.273 -12.163 -20.606 1.00 48.62 99 PRO A C 1
ATOM 739 O O . PRO A 1 99 ? 49.946 -11.186 -20.261 1.00 48.62 99 PRO A O 1
ATOM 742 N N . ALA A 1 100 ? 49.736 -13.413 -20.584 1.00 59.09 100 ALA A N 1
ATOM 743 C CA . ALA A 1 100 ? 51.122 -13.741 -20.309 1.00 59.09 100 ALA A CA 1
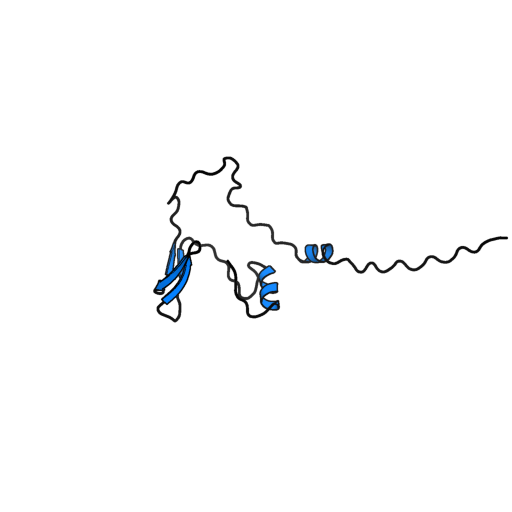ATOM 744 C C . ALA A 1 100 ? 52.026 -12.987 -21.292 1.00 59.09 100 ALA A C 1
ATOM 746 O O . ALA A 1 100 ? 51.736 -12.903 -22.486 1.00 59.09 100 ALA A O 1
ATOM 747 N N . SER A 1 101 ? 53.093 -12.409 -20.748 1.00 59.78 101 SER A N 1
ATOM 748 C CA . SER A 1 101 ? 54.127 -11.665 -21.455 1.00 59.78 101 SER A CA 1
ATOM 749 C C . SER A 1 101 ? 54.589 -12.412 -22.711 1.00 59.78 101 SER A C 1
ATOM 751 O O . SER A 1 101 ? 54.933 -13.591 -22.632 1.00 59.78 101 SER A O 1
ATOM 753 N N . ALA A 1 102 ? 54.613 -11.725 -23.854 1.00 58.97 102 ALA A N 1
ATOM 754 C CA . ALA A 1 102 ? 55.178 -12.259 -25.090 1.00 58.97 102 ALA A CA 1
ATOM 755 C C . ALA A 1 102 ? 56.676 -12.592 -24.902 1.00 58.97 102 ALA A C 1
ATOM 757 O O . ALA A 1 102 ? 57.380 -11.812 -24.251 1.00 58.97 102 ALA A O 1
ATOM 758 N N . PRO A 1 103 ? 57.184 -13.715 -25.446 1.00 49.78 103 PRO A N 1
ATOM 759 C CA . PRO A 1 103 ? 58.611 -14.009 -25.421 1.00 49.78 103 PRO A CA 1
ATOM 760 C C . PRO A 1 103 ? 59.371 -13.042 -26.339 1.00 49.78 103 PRO A C 1
ATOM 762 O O . PRO A 1 103 ? 58.888 -12.658 -27.405 1.00 49.78 103 PRO A O 1
ATOM 765 N N . GLY A 1 104 ? 60.545 -12.619 -25.863 1.00 54.91 104 GLY A N 1
ATOM 766 C CA . GLY A 1 104 ? 61.397 -11.613 -26.487 1.00 54.91 104 GLY A CA 1
ATOM 767 C C . GLY A 1 104 ? 61.838 -11.989 -27.898 1.00 54.91 104 GLY A C 1
ATOM 768 O O . GLY A 1 104 ? 62.136 -13.143 -28.193 1.00 54.91 104 GLY A O 1
ATOM 769 N N . HIS A 1 105 ? 61.880 -10.981 -28.765 1.00 51.88 105 HIS A N 1
ATOM 770 C CA . HIS A 1 105 ? 62.460 -11.092 -30.093 1.00 51.88 105 HIS A CA 1
ATOM 771 C C . HIS A 1 105 ? 63.972 -10.865 -29.975 1.00 51.88 105 HIS A C 1
ATOM 773 O O . HIS A 1 105 ? 64.414 -9.760 -29.655 1.00 51.88 105 HIS A O 1
ATOM 779 N N . GLU A 1 106 ? 64.752 -11.926 -30.171 1.00 54.75 106 GLU A N 1
ATOM 780 C CA . GLU A 1 106 ? 66.203 -11.846 -30.321 1.00 54.75 106 GLU A CA 1
ATOM 781 C C . GLU A 1 106 ? 66.553 -11.099 -31.617 1.00 54.75 106 GLU A C 1
ATOM 783 O O . GLU A 1 106 ? 65.998 -11.366 -32.684 1.00 54.75 106 GLU A O 1
ATOM 788 N N . ARG A 1 107 ? 67.475 -10.136 -31.505 1.00 45.97 107 ARG A N 1
ATOM 789 C CA . ARG A 1 107 ? 68.120 -9.458 -32.637 1.00 45.97 107 ARG A CA 1
ATOM 790 C C . ARG A 1 107 ? 69.035 -10.432 -33.384 1.00 45.97 107 ARG A C 1
ATOM 792 O O . ARG A 1 107 ? 69.841 -11.079 -32.718 1.00 45.97 107 ARG A O 1
ATOM 799 N N . PRO A 1 108 ? 69.087 -10.381 -34.723 1.00 55.00 108 PRO A N 1
ATOM 800 C CA . PRO A 1 108 ? 70.298 -10.693 -35.457 1.00 55.00 108 PRO A CA 1
ATOM 801 C C . PRO A 1 108 ? 71.079 -9.409 -35.794 1.00 55.00 108 PRO A C 1
ATOM 803 O O . PRO A 1 108 ? 70.498 -8.399 -36.189 1.00 55.00 108 PRO A O 1
ATOM 806 N N . GLU A 1 109 ? 72.382 -9.510 -35.529 1.00 46.19 109 GLU A N 1
ATOM 807 C CA . GLU A 1 109 ? 73.572 -8.793 -36.038 1.00 46.19 109 GLU A CA 1
ATOM 808 C C . GLU A 1 109 ? 73.400 -7.349 -36.540 1.00 46.19 109 GLU A C 1
ATOM 810 O O . GLU A 1 109 ? 73.064 -7.123 -37.722 1.00 46.19 109 GLU A O 1
#

pLDDT: mean 82.59, std 14.7, range [45.97, 97.56]

=== Feature glossary ===
A reading guide for the features in this record.

Start from the sequence.

  · Sequence gives the chain of amino acids in standard one-letter code (A=alanine, C=cysteine, …, Y=tyrosine), read N→C. It is the only feature that is directly encoded by the gene; all structural features are derived from the folded form of this sequence.

Fold it, and you get atomic coordinates and the backbone conformation that goes with them.

  · The mmCIF table is the protein's shape written out atom by atom. For each backbone N, Cα, C, and carbonyl O, it records an (x, y, z) coordinate triple in Å plus the residue type, chain letter, and residue number.

  · Backbone dihedral angles. Every residue except chain termini has a φ (preceding-C → N → Cα → C) and a ψ (N → Cα → C → next-N). They are reported in degrees following the IUPAC sign convention. Secondary structure is essentially a statement about which (φ, ψ) basin each residue occupies.

  · DSSP 8-state secondary structure assigns each residue one of H (α-helix), G (3₁₀-helix), I (π-helix), E (extended β-strand), B (isolated β-bridge), T (hydrogen-bonded turn), S (bend), or '-' (coil). The assignment is computed from backbone hydrogen-bond geometry via the Kabsch–Sander algorithm.

  · P-SEA three-state annotation labels each residue as helix, strand, or coil based purely on the geometry of the Cα trace. It serves as a fallback when the full backbone (and thus DSSP) is unavailable.

Summarize the fold with a handful of shape descriptors and a per-residue structural alphabet.

  · Radius of gyration (Rg) is the root-mean-square distance of Cα atoms from their centroid — a single number for overall size and compactness. A globular domain of N residues has Rg ≈ 2.2·N^0.38 Å; an extended or disordered chain has a much larger Rg. The Cα contact count is the number of residue pairs whose Cα atoms are within 8 Å and are more than four pos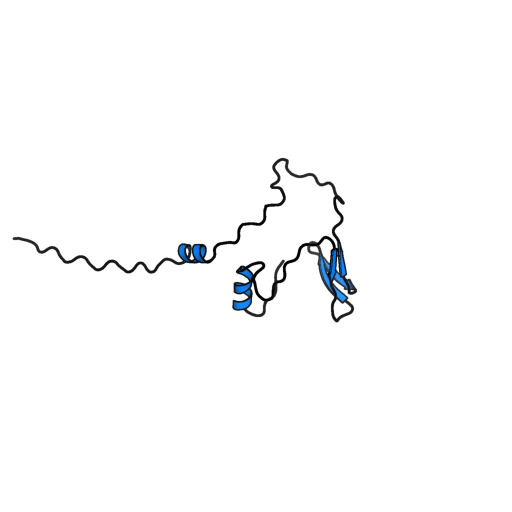itions apart in sequence — a standard proxy for tertiary packing density. The bounding box is the smallest axis-aligned box enclosing all Cα atoms.

  · Foldseek's 3Di representation compresses backbone geometry into a per-residue letter drawn from a learned twenty-state alphabet. It captures the tertiary interaction pattern around each residue — which residues are packed against it in space, regardless of where they are in sequence.

  · Accessible surface area quantifies burial. A residue with SASA near zero is packed into the hydrophobic core; one with SASA >100 Å² sits on the surface. Computed here via the Shrake–Rupley numerical algorithm with a 1.4 Å probe.

Ask how reliable the model is.

  · For AlphaFold models, the B-factor field carries pLDDT — the model's own estimate of local accuracy on a 0–100 scale. Regions with pLDDT<50 should be treated as essentially unmodeled; they often correspond to intrinsically disordered segments.

  · For experimental (PDB) structures, the B-factor (temperature factor) quantifies the positional spread of each atom in the crystal — a combination of thermal vibration and static disorder — in units of Å². High B-factors mark flexible loops or poorly resolved regions; low B-factors mark the rigid, well-ordered core.

  · PAE(i, j) answers: if I align the predicted and true structures on residue i, how far off (in Å) do I expect residue j to be? A block-diagonal PAE matrix with low values on the blocks and high values off-diagonal is the signature of a multi-domain protein with confidently predicted domains but uncertain inter-domain orientation.

Place it in context: what it resembles, what it is annotated as, and how it looks.

  · Structural nearest neighbors (via Foldseek easy-search vs the PDB). Reported per hit: target PDB id, E-value, and alignment TM-score. A TM-score above ~0.5 is the conventional threshold for 'same fold'.

  · Functional annotations link the protein to curated databases. InterPro entries identify conserved domains and families by matching the sequence against member-database signatures (Pfam, PROSITE, CDD, …). Gene Ontology (GO) terms describe molecular function, biological process, and cellular component in a controlled vocabulary. CATH places the structure in a hierarchical fold classification (Class/Architecture/Topology/Homologous-superfamily). The organism is the source species.

  · Plot images: a contact map (which residues are close in 3D, as an N×N binary image), a Ramachandran scatter (backbone torsion angles, revealing secondary-structure composition at a glance), and — for AlphaFold structures — a PAE heatmap (pairwise prediction confidence).

  · Structure images are PyMOL renders from six orthogonal camera directions. Cartoon representation draws helices as coils and strands as arrows; sticks shows the backbone as bonds; surface shows the solvent-excluded envelope. Rainbow coloring maps sequence position to hue (blue→red, N→C); chain coloring assigns a distinct color per polypeptide.